Protein AF-W7BQY0-F1 (afdb_monomer_lite)

Foldseek 3Di:
DLLVVCVVCVVPDPSVVSCVVSVHDPCCNVPPPDPPDPCVVVVVVVVVVVD

pLDDT: mean 87.55, std 9.12, range [63.91, 97.62]

Secondary structure (DSSP, 8-state):
-HHHHHHHHTTTS-HHHHHHHHT--HHHHHS--------HHHHHHHHHHH-

Structure (mmCIF, N/CA/C/O backbone):
data_AF-W7BQY0-F1
#
_entry.id   AF-W7BQY0-F1
#
loop_
_atom_site.group_PDB
_atom_site.id
_atom_site.type_symbol
_atom_site.label_atom_id
_atom_site.label_alt_id
_atom_site.label_comp_id
_atom_site.label_asym_id
_atom_site.label_entity_id
_atom_site.label_seq_id
_atom_site.pdbx_PDB_ins_code
_atom_site.Cartn_x
_atom_site.Cartn_y
_atom_site.Cartn_z
_atom_site.occupancy
_atom_site.B_iso_or_equiv
_atom_site.auth_seq_id
_atom_site.auth_comp_id
_atom_site.auth_asym_id
_atom_site.auth_atom_id
_atom_site.pdbx_PDB_model_num
ATOM 1 N N . MET A 1 1 ? -9.448 5.743 -6.107 1.00 74.75 1 MET A N 1
ATOM 2 C CA . MET A 1 1 ? -8.949 4.396 -5.717 1.00 74.75 1 MET A CA 1
ATOM 3 C C . MET A 1 1 ? -8.704 4.367 -4.200 1.00 74.75 1 MET A C 1
ATOM 5 O O . MET A 1 1 ? -8.248 5.375 -3.678 1.00 74.75 1 MET A O 1
ATOM 9 N N . LYS A 1 2 ? -9.000 3.279 -3.468 1.00 91.00 2 LYS A N 1
ATOM 10 C CA . LYS A 1 2 ? -8.972 3.241 -1.978 1.00 91.00 2 LYS A CA 1
ATOM 11 C C . LYS A 1 2 ? -7.643 3.702 -1.343 1.00 91.00 2 LYS A C 1
ATOM 13 O O . LYS A 1 2 ? -7.655 4.409 -0.344 1.00 91.00 2 LYS A O 1
ATOM 18 N N . ILE A 1 3 ? -6.504 3.374 -1.961 1.00 90.69 3 ILE A N 1
ATOM 19 C CA . ILE A 1 3 ? -5.161 3.801 -1.515 1.00 90.69 3 ILE A CA 1
ATOM 20 C C . ILE A 1 3 ? -5.009 5.330 -1.506 1.00 90.69 3 ILE A C 1
ATOM 22 O O . ILE A 1 3 ? -4.373 5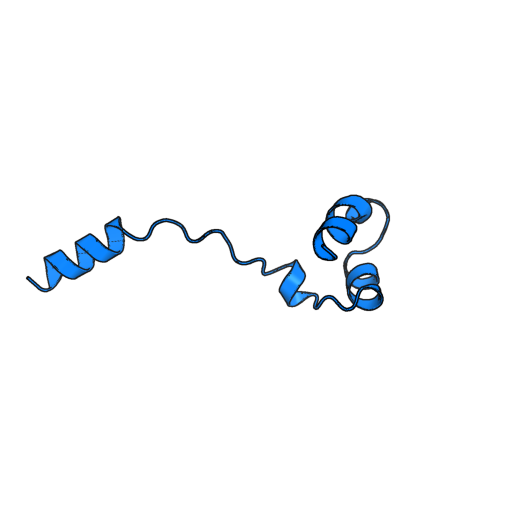.884 -0.615 1.00 90.69 3 ILE A O 1
ATOM 26 N N . GLN A 1 4 ? -5.625 6.024 -2.462 1.00 93.19 4 GLN A N 1
ATOM 27 C CA . GLN A 1 4 ? -5.553 7.481 -2.570 1.00 93.19 4 GLN A CA 1
ATOM 28 C C . GLN A 1 4 ? -6.246 8.168 -1.384 1.00 93.19 4 GLN A C 1
ATOM 30 O O . GLN A 1 4 ? -5.718 9.137 -0.848 1.00 93.19 4 GLN A O 1
ATOM 35 N N . VAL A 1 5 ? -7.369 7.606 -0.916 1.00 94.31 5 VAL A N 1
ATOM 36 C CA . VAL A 1 5 ? -8.067 8.069 0.294 1.00 94.31 5 VAL A CA 1
ATO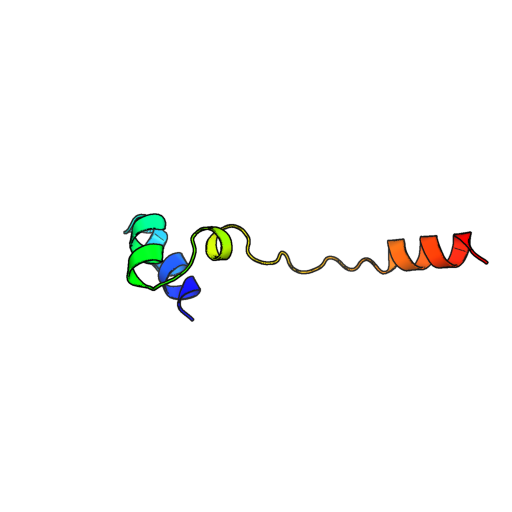M 37 C C . VAL A 1 5 ? -7.154 7.941 1.515 1.00 94.31 5 VAL A C 1
ATOM 39 O O . VAL A 1 5 ? -7.035 8.887 2.291 1.00 94.31 5 VAL A O 1
ATOM 42 N N . ILE A 1 6 ? -6.449 6.811 1.652 1.00 94.56 6 ILE A N 1
ATOM 43 C CA . ILE A 1 6 ? -5.484 6.588 2.740 1.00 94.56 6 ILE A CA 1
ATOM 44 C C . ILE A 1 6 ? -4.338 7.605 2.658 1.00 94.56 6 ILE A C 1
ATOM 46 O O . ILE A 1 6 ? -4.001 8.223 3.664 1.00 94.56 6 ILE A O 1
ATOM 50 N N . GLN A 1 7 ? -3.768 7.838 1.471 1.00 93.56 7 GLN A N 1
ATOM 51 C CA . GLN A 1 7 ? -2.661 8.788 1.292 1.00 93.56 7 GLN A CA 1
ATOM 52 C C . GLN A 1 7 ? -3.046 10.228 1.631 1.00 93.56 7 GLN A C 1
ATOM 54 O O . GLN A 1 7 ? -2.261 10.936 2.260 1.00 93.56 7 GLN A O 1
ATOM 59 N N . GLN A 1 8 ? -4.252 10.649 1.251 1.00 96.19 8 GLN A N 1
ATOM 60 C CA . GLN A 1 8 ? -4.756 11.988 1.547 1.00 96.19 8 GLN A CA 1
ATOM 61 C C . GLN A 1 8 ? -5.050 12.174 3.036 1.00 96.19 8 GLN A C 1
ATOM 63 O O . GLN A 1 8 ? -4.865 13.270 3.546 1.00 96.19 8 GLN A O 1
ATOM 68 N N . ASN A 1 9 ? -5.452 11.117 3.750 1.00 96.06 9 ASN A N 1
ATOM 69 C CA . ASN A 1 9 ? -5.925 11.211 5.135 1.00 96.06 9 ASN A CA 1
ATOM 70 C C . ASN A 1 9 ? -4.959 10.632 6.187 1.00 96.06 9 ASN A C 1
ATOM 72 O O . ASN A 1 9 ? -5.259 10.679 7.380 1.00 96.06 9 ASN A O 1
ATOM 76 N N . LYS A 1 10 ? -3.779 10.132 5.793 1.00 94.44 10 LYS A N 1
ATOM 77 C CA . LYS A 1 10 ? -2.776 9.534 6.706 1.00 94.44 10 LYS A CA 1
ATOM 78 C C . LYS A 1 10 ? -2.270 10.464 7.810 1.00 94.44 10 LYS A C 1
ATOM 80 O O . LYS A 1 10 ? -1.716 9.995 8.792 1.00 94.44 10 LYS A O 1
ATOM 85 N N . HIS A 1 11 ? -2.431 11.772 7.629 1.00 96.06 11 HIS A N 1
ATOM 86 C CA . HIS A 1 11 ? -2.074 12.789 8.615 1.00 96.06 11 HIS A CA 1
ATOM 87 C C . HIS A 1 11 ? -3.140 12.945 9.712 1.00 96.06 11 HIS A C 1
ATOM 89 O O . HIS A 1 11 ? -2.853 13.487 10.772 1.00 96.06 11 HIS A O 1
ATOM 95 N N . LYS A 1 12 ? -4.370 12.485 9.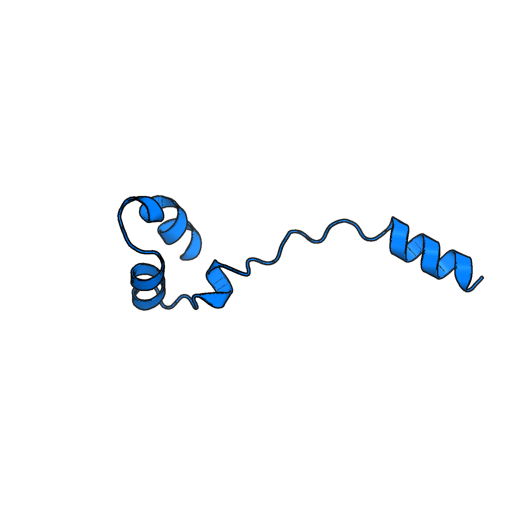450 1.00 97.62 12 LYS A N 1
ATOM 96 C CA . LYS A 1 12 ? -5.533 12.634 10.331 1.00 97.62 12 LYS A CA 1
ATOM 97 C C . LYS A 1 12 ? -5.925 11.324 11.010 1.00 97.62 12 LYS A C 1
ATOM 99 O O . LYS A 1 12 ? -6.460 11.348 12.114 1.00 97.62 12 LYS A O 1
ATOM 104 N N . TYR A 1 13 ? -5.651 10.187 10.368 1.00 96.88 13 TYR A N 1
ATOM 105 C CA . TYR A 1 13 ? -6.008 8.868 10.885 1.00 96.88 13 TYR A CA 1
ATOM 106 C C . TYR A 1 13 ? -4.851 7.870 10.770 1.00 96.88 13 TYR A C 1
ATOM 108 O O . TYR A 1 13 ? -4.085 7.921 9.804 1.00 96.88 13 TYR A O 1
ATOM 116 N N . PRO A 1 14 ? -4.755 6.897 11.694 1.00 95.75 14 PRO A N 1
ATOM 117 C CA . PRO A 1 14 ? -3.811 5.799 11.563 1.00 95.75 14 PRO A CA 1
ATOM 118 C C . PRO A 1 14 ? -4.077 4.973 10.300 1.00 95.75 14 PRO A C 1
ATOM 120 O O . PRO A 1 14 ? -5.201 4.532 10.045 1.00 95.75 14 PRO A O 1
ATOM 123 N N . ILE A 1 15 ? -3.015 4.692 9.545 1.00 93.19 15 ILE A N 1
ATOM 124 C CA . ILE A 1 15 ? -3.073 3.899 8.307 1.00 93.19 15 ILE A CA 1
ATOM 125 C C . ILE A 1 15 ? -3.722 2.533 8.557 1.00 93.19 15 ILE A C 1
ATOM 127 O O . ILE A 1 15 ? -4.601 2.127 7.804 1.00 93.19 15 ILE A O 1
ATOM 131 N N . ALA A 1 16 ? -3.360 1.853 9.650 1.00 93.81 16 ALA A N 1
ATOM 132 C CA . ALA A 1 16 ? -3.910 0.542 9.996 1.00 93.81 16 ALA A CA 1
ATOM 133 C C . ALA A 1 16 ? -5.441 0.554 10.177 1.00 93.81 16 ALA A C 1
ATOM 135 O O . ALA A 1 16 ? -6.119 -0.387 9.757 1.00 93.81 16 ALA A O 1
ATOM 136 N N . ALA A 1 17 ? -5.994 1.626 10.756 1.00 96.31 17 ALA A N 1
ATOM 137 C CA . ALA A 1 17 ? -7.435 1.775 10.946 1.00 96.31 17 ALA A CA 1
ATOM 138 C C . ALA A 1 17 ? -8.152 1.965 9.604 1.00 96.31 17 ALA A C 1
ATOM 140 O O . ALA A 1 17 ? -9.121 1.266 9.309 1.00 96.31 17 ALA A O 1
ATOM 141 N N . MET A 1 18 ? -7.627 2.847 8.749 1.00 96.38 18 MET A N 1
ATOM 142 C CA . MET A 1 18 ? -8.181 3.058 7.411 1.00 96.38 18 MET A CA 1
ATOM 143 C C . MET A 1 18 ? -8.076 1.805 6.535 1.00 96.38 18 MET A C 1
ATOM 145 O O . MET A 1 18 ? -9.025 1.485 5.824 1.00 96.38 18 MET A O 1
ATOM 149 N N . CYS A 1 19 ? -6.965 1.065 6.610 1.00 94.88 19 CYS A N 1
ATOM 150 C CA . CYS A 1 19 ? -6.791 -0.205 5.907 1.00 94.88 19 CYS A CA 1
ATOM 151 C C . CYS A 1 19 ? -7.876 -1.222 6.294 1.00 94.88 19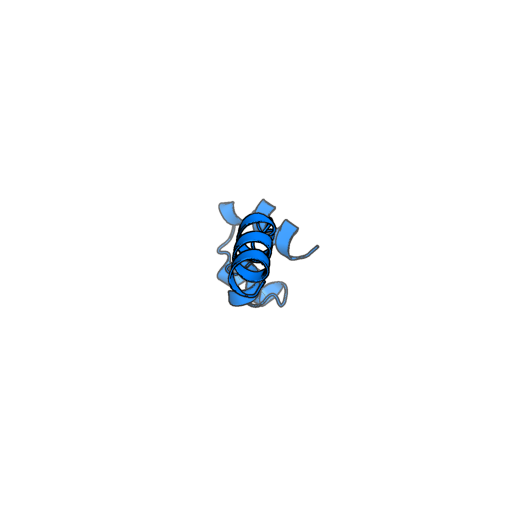 CYS A C 1
ATOM 153 O O . CYS A 1 19 ? -8.496 -1.807 5.406 1.00 94.88 19 CYS A O 1
ATOM 155 N N . ARG A 1 20 ? -8.179 -1.374 7.595 1.00 95.38 20 ARG A N 1
ATOM 156 C CA . ARG A 1 20 ? -9.288 -2.228 8.064 1.00 95.38 20 ARG A CA 1
ATOM 157 C C . ARG A 1 20 ? -10.641 -1.778 7.513 1.00 95.38 20 ARG A C 1
ATOM 159 O O . ARG A 1 20 ? -11.364 -2.604 6.970 1.00 95.38 20 ARG A O 1
ATOM 166 N N . ILE A 1 21 ? -10.963 -0.488 7.620 1.00 95.38 21 ILE A N 1
ATOM 167 C CA . ILE A 1 21 ? -12.273 0.056 7.219 1.00 95.38 21 ILE A CA 1
ATOM 168 C C . ILE A 1 21 ? -12.481 -0.034 5.702 1.00 95.38 21 ILE A C 1
ATOM 170 O O . ILE A 1 21 ? -13.559 -0.389 5.236 1.00 95.38 21 ILE A O 1
ATOM 174 N N . LEU A 1 22 ? -11.449 0.268 4.914 1.00 94.12 22 LEU A N 1
ATOM 175 C CA . LEU A 1 22 ? -11.537 0.271 3.453 1.00 94.12 22 LEU A CA 1
ATOM 176 C C . LEU A 1 22 ? -11.360 -1.130 2.843 1.00 94.12 22 LEU A C 1
ATOM 178 O O . LEU A 1 22 ? -11.525 -1.290 1.628 1.00 94.12 22 LEU A O 1
ATOM 182 N N . GLY A 1 23 ? -11.024 -2.144 3.646 1.00 94.19 23 GLY A N 1
ATOM 183 C CA . GLY A 1 23 ? -10.726 -3.494 3.163 1.00 94.19 23 GLY A CA 1
ATOM 184 C C . GLY A 1 23 ? -9.460 -3.537 2.304 1.00 94.19 23 GLY A C 1
ATOM 185 O O . GLY A 1 23 ? -9.437 -4.182 1.258 1.00 94.19 23 GLY A O 1
ATOM 186 N N . VAL A 1 24 ? -8.431 -2.785 2.696 1.00 92.00 24 VAL A N 1
ATOM 187 C CA . VAL A 1 24 ? -7.106 -2.785 2.065 1.00 92.00 24 VAL A CA 1
ATOM 188 C C . VAL A 1 24 ? -6.159 -3.558 2.972 1.00 92.00 24 VAL A C 1
ATOM 190 O O . VAL A 1 24 ? -6.061 -3.265 4.162 1.00 92.00 24 VAL A O 1
ATOM 193 N N . SER A 1 25 ? -5.438 -4.537 2.426 1.00 90.50 25 SER A N 1
ATOM 194 C CA . SER A 1 25 ? -4.421 -5.229 3.216 1.00 90.50 25 SER A CA 1
ATOM 195 C C . SER A 1 25 ? -3.257 -4.275 3.527 1.00 90.50 25 SER A C 1
ATOM 197 O O . SER A 1 25 ? -2.825 -3.497 2.670 1.00 90.50 25 SER A O 1
ATOM 199 N N . GLY A 1 26 ? -2.736 -4.321 4.756 1.00 85.56 26 GLY A N 1
ATOM 200 C CA . GLY A 1 26 ? -1.591 -3.492 5.145 1.00 85.56 26 GLY A CA 1
ATOM 201 C C . GLY A 1 26 ? -0.360 -3.767 4.277 1.00 85.56 26 GLY A C 1
ATOM 202 O O . GLY A 1 26 ? 0.337 -2.833 3.888 1.00 85.56 26 GLY A O 1
ATOM 203 N N . SER A 1 27 ? -0.145 -5.026 3.888 1.00 87.44 27 SER A N 1
ATOM 204 C CA . SER A 1 27 ? 0.932 -5.407 2.974 1.00 87.44 27 SER A CA 1
ATOM 205 C C . SER A 1 27 ? 0.768 -4.756 1.603 1.00 87.44 27 SER A C 1
ATOM 207 O O . SER A 1 27 ? 1.730 -4.182 1.112 1.00 87.44 27 SER A O 1
ATOM 209 N N . THR A 1 28 ? -0.436 -4.729 1.025 1.00 86.62 28 THR A N 1
ATOM 210 C CA . THR A 1 28 ? -0.702 -4.024 -0.245 1.00 86.62 28 THR A CA 1
ATOM 211 C C . THR A 1 28 ? -0.420 -2.522 -0.143 1.00 86.62 28 THR A C 1
ATOM 213 O O . THR A 1 28 ? 0.029 -1.913 -1.111 1.00 86.62 28 THR A O 1
ATOM 216 N N . TYR A 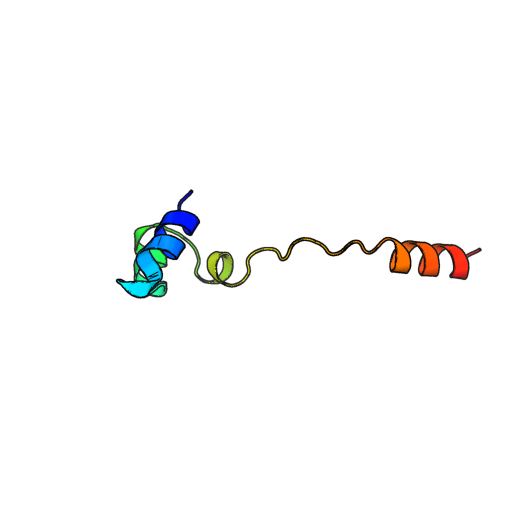1 29 ? -0.676 -1.907 1.016 1.00 86.75 29 TYR A N 1
ATOM 217 C CA . TYR A 1 29 ? -0.404 -0.482 1.211 1.00 86.75 29 TYR A CA 1
ATOM 218 C C . TYR A 1 29 ? 1.098 -0.163 1.305 1.00 86.75 29 TYR A C 1
ATOM 220 O O . TYR A 1 29 ? 1.536 0.817 0.699 1.00 86.75 29 TYR A O 1
ATOM 228 N N . TYR A 1 30 ? 1.874 -0.952 2.061 1.00 84.44 30 TYR A N 1
ATOM 229 C CA . TYR A 1 30 ? 3.311 -0.712 2.276 1.00 84.44 30 TYR A CA 1
ATOM 230 C C . TYR A 1 30 ? 4.185 -1.254 1.140 1.00 84.44 30 TYR A C 1
ATOM 232 O O . TYR A 1 30 ? 5.123 -0.586 0.709 1.00 84.44 30 TYR A O 1
ATOM 240 N N . TYR A 1 31 ? 3.860 -2.436 0.622 1.00 83.38 31 TYR A N 1
ATOM 241 C CA . TYR A 1 31 ? 4.502 -3.033 -0.544 1.00 83.38 31 TYR A CA 1
ATOM 242 C C . TYR A 1 31 ? 3.738 -2.633 -1.800 1.00 83.38 31 TYR A C 1
ATOM 244 O O . TYR A 1 31 ? 3.126 -3.454 -2.482 1.00 83.38 31 TYR A O 1
ATOM 252 N N . GLN A 1 32 ? 3.763 -1.339 -2.109 1.00 68.19 32 GLN A N 1
ATOM 253 C CA . GLN A 1 32 ? 3.391 -0.910 -3.450 1.00 68.19 32 GLN A CA 1
ATOM 254 C C . GLN A 1 32 ? 4.465 -1.423 -4.400 1.00 68.19 32 GLN A C 1
ATOM 256 O O . GLN A 1 32 ? 5.658 -1.290 -4.111 1.00 68.19 32 GLN A O 1
AT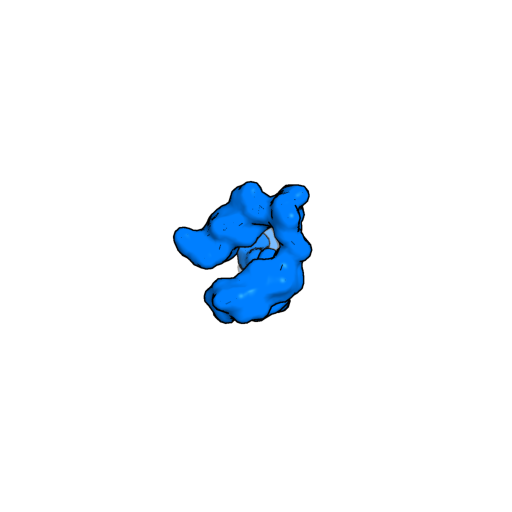OM 261 N N . ALA A 1 33 ? 4.042 -2.036 -5.508 1.00 63.91 33 ALA A N 1
ATOM 262 C CA . ALA A 1 33 ? 4.945 -2.416 -6.580 1.00 63.91 33 ALA A CA 1
ATOM 263 C C . ALA A 1 33 ? 5.773 -1.179 -6.941 1.00 63.91 33 ALA A C 1
ATOM 265 O O . ALA A 1 33 ? 5.236 -0.188 -7.441 1.00 63.91 33 ALA A O 1
ATOM 266 N N . ARG A 1 34 ? 7.069 -1.203 -6.607 1.00 67.00 34 ARG A N 1
ATOM 267 C CA . ARG A 1 34 ? 7.975 -0.150 -7.055 1.00 67.00 34 ARG A CA 1
ATOM 268 C C . ARG A 1 34 ? 7.930 -0.177 -8.582 1.00 67.00 34 ARG A C 1
ATOM 270 O O . ARG A 1 34 ? 7.912 -1.279 -9.140 1.00 67.00 34 ARG A O 1
ATOM 277 N N . PRO A 1 35 ? 7.875 0.982 -9.259 1.00 68.75 35 PRO A N 1
ATOM 278 C CA . PRO A 1 35 ? 8.010 1.005 -10.706 1.00 68.75 35 PRO A CA 1
ATOM 279 C C . PRO A 1 35 ? 9.252 0.191 -11.069 1.00 68.75 35 PRO A C 1
ATOM 281 O O . PRO A 1 35 ? 10.314 0.371 -10.470 1.00 68.75 35 PRO A O 1
ATOM 284 N N . LYS A 1 36 ? 9.069 -0.787 -11.960 1.00 67.00 36 LYS A N 1
ATOM 285 C CA . LYS A 1 36 ? 10.145 -1.671 -12.393 1.00 67.00 36 LYS A CA 1
ATOM 286 C C . LYS A 1 36 ? 11.199 -0.770 -13.030 1.00 67.00 36 LYS A C 1
ATOM 288 O O . LYS A 1 36 ? 10.926 -0.135 -14.048 1.00 67.00 36 LYS A O 1
ATOM 293 N N . ASN A 1 37 ? 12.361 -0.645 -12.394 1.00 74.75 37 ASN A N 1
ATOM 294 C CA . ASN A 1 37 ? 13.481 0.032 -13.029 1.00 74.75 37 ASN A CA 1
ATOM 295 C C . ASN A 1 37 ? 13.813 -0.750 -14.303 1.00 74.75 37 ASN A C 1
ATOM 297 O O . ASN A 1 37 ? 13.705 -1.975 -14.315 1.00 74.75 37 ASN A O 1
ATOM 301 N N . SER A 1 38 ? 14.166 -0.048 -15.379 1.00 78.44 38 SER A N 1
ATOM 302 C CA . SER A 1 38 ? 14.549 -0.710 -16.624 1.00 78.44 38 SER A CA 1
ATOM 303 C C . SER A 1 38 ? 15.753 -1.618 -16.363 1.00 78.44 38 SER A C 1
ATOM 305 O O . SER A 1 38 ? 16.842 -1.139 -16.052 1.00 78.44 38 SER A O 1
ATOM 307 N N . GLU A 1 39 ? 15.549 -2.928 -16.479 1.00 85.00 39 GLU A N 1
ATOM 308 C CA . GLU A 1 39 ? 16.594 -3.951 -16.358 1.00 85.00 39 GLU A CA 1
ATOM 309 C C . GLU A 1 39 ? 17.310 -4.192 -17.696 1.00 85.00 39 GLU A C 1
ATOM 311 O O . GLU A 1 39 ? 18.145 -5.083 -17.794 1.00 85.00 39 GLU A O 1
ATOM 316 N N . ALA A 1 40 ? 17.061 -3.359 -18.714 1.00 85.69 40 ALA A N 1
ATOM 317 C CA . ALA A 1 40 ? 17.594 -3.533 -20.066 1.00 85.69 40 ALA A CA 1
ATOM 318 C C . ALA A 1 40 ? 19.128 -3.676 -20.108 1.00 85.69 40 ALA A C 1
ATOM 320 O O . ALA A 1 40 ? 19.659 -4.449 -20.900 1.00 85.69 40 ALA A O 1
ATOM 321 N N . ALA A 1 41 ? 19.854 -2.961 -19.241 1.00 84.31 41 ALA A N 1
ATOM 322 C CA . ALA A 1 41 ? 21.309 -3.093 -19.137 1.00 84.31 41 ALA A CA 1
ATOM 323 C C . ALA A 1 41 ? 21.735 -4.465 -18.580 1.00 84.31 41 ALA A C 1
ATOM 325 O O . ALA A 1 41 ? 22.729 -5.038 -19.025 1.00 84.31 41 ALA A O 1
ATOM 326 N N . LEU A 1 42 ? 20.970 -4.999 -17.625 1.00 86.75 42 LEU A N 1
ATOM 327 C CA . LEU A 1 42 ? 21.195 -6.315 -17.034 1.00 86.75 42 LEU A CA 1
ATOM 328 C C . LEU A 1 42 ? 20.872 -7.420 -18.049 1.00 86.75 42 LEU A C 1
ATOM 330 O O . LEU A 1 42 ? 21.666 -8.339 -18.233 1.00 86.75 42 LEU A O 1
ATOM 334 N N . GLU A 1 43 ? 19.752 -7.288 -18.760 1.00 88.94 43 GLU A N 1
ATOM 335 C CA . GLU A 1 43 ? 19.337 -8.198 -19.832 1.00 88.94 43 GLU A CA 1
ATOM 336 C C . GLU A 1 43 ? 20.384 -8.251 -20.956 1.00 88.94 43 GLU A C 1
ATOM 338 O O . GLU A 1 43 ? 20.810 -9.336 -21.352 1.00 88.94 43 GLU A O 1
ATOM 343 N N . GLN A 1 44 ? 20.890 -7.097 -21.411 1.00 90.06 44 GLN A N 1
ATOM 344 C CA . GLN A 1 44 ? 21.967 -7.033 -22.408 1.00 90.06 44 GLN A CA 1
ATOM 345 C C . GLN A 1 44 ? 23.262 -7.693 -21.919 1.00 90.06 44 GLN A C 1
ATOM 347 O O . GLN A 1 44 ? 23.922 -8.399 -22.684 1.00 90.06 44 GLN A O 1
ATOM 352 N N . ALA A 1 45 ? 23.630 -7.491 -20.650 1.00 90.69 45 ALA A N 1
ATOM 353 C CA . ALA A 1 45 ? 24.813 -8.117 -20.066 1.00 90.69 45 ALA A CA 1
ATOM 354 C C . ALA A 1 45 ? 24.687 -9.649 -20.002 1.00 90.69 45 ALA A C 1
ATOM 356 O O . ALA A 1 45 ? 25.669 -10.354 -20.240 1.00 90.69 45 ALA A O 1
ATOM 357 N N . VAL A 1 46 ? 23.486 -10.168 -19.727 1.00 91.94 46 VAL A N 1
ATOM 358 C CA . VAL A 1 46 ? 23.203 -11.610 -19.742 1.00 91.94 46 VAL A CA 1
ATOM 359 C C . VAL A 1 46 ? 23.287 -12.159 -21.164 1.00 91.94 46 VAL A C 1
ATOM 361 O O . VAL A 1 46 ? 24.011 -13.125 -21.382 1.00 91.94 46 VAL A O 1
ATOM 364 N N . VAL A 1 47 ? 22.645 -11.518 -22.145 1.00 91.69 47 VAL A N 1
ATOM 365 C CA . VAL A 1 47 ? 22.688 -11.956 -23.555 1.00 91.69 47 VAL A CA 1
ATOM 366 C C . VAL A 1 47 ? 24.123 -11.987 -24.088 1.00 91.69 47 VAL A C 1
ATOM 368 O O . VAL A 1 47 ? 24.538 -12.975 -24.693 1.00 91.69 47 VAL A O 1
ATOM 371 N N . LYS A 1 48 ? 24.914 -10.948 -23.794 1.00 88.69 48 LYS A N 1
ATOM 372 C CA . LYS A 1 48 ? 26.318 -10.852 -24.220 1.00 88.69 48 LYS A CA 1
ATOM 373 C C . LYS A 1 48 ? 27.216 -11.917 -23.587 1.00 88.69 48 LYS A C 1
ATOM 375 O O . LYS A 1 48 ? 28.229 -12.270 -24.168 1.00 88.69 48 LYS A O 1
ATOM 380 N N . ARG A 1 49 ? 26.878 -12.406 -22.393 1.00 82.00 49 ARG A N 1
ATOM 381 C CA . ARG A 1 49 ? 27.656 -13.435 -21.688 1.00 82.00 49 ARG A CA 1
ATOM 382 C C . ARG A 1 49 ? 27.425 -14.844 -22.244 1.00 82.00 49 ARG A C 1
ATOM 384 O O . ARG A 1 49 ? 28.254 -15.717 -22.007 1.00 82.00 49 ARG A O 1
ATOM 391 N N . ILE A 1 50 ? 26.291 -15.069 -22.908 1.00 86.38 50 ILE A N 1
ATOM 392 C CA . ILE A 1 50 ? 25.885 -16.380 -23.440 1.00 86.38 50 ILE A CA 1
ATOM 393 C C . ILE A 1 50 ? 26.157 -16.477 -24.958 1.00 86.38 50 ILE A C 1
ATOM 395 O O . ILE A 1 50 ? 26.021 -17.553 -25.532 1.00 86.38 50 ILE A O 1
ATOM 399 N N . SER A 1 51 ? 26.541 -15.365 -25.598 1.00 69.31 51 SER A N 1
ATOM 400 C CA . SER A 1 51 ? 26.982 -15.302 -27.002 1.00 69.31 51 SER A CA 1
ATOM 401 C C . SER A 1 51 ? 28.497 -15.448 -27.099 1.00 69.31 51 SER A C 1
ATOM 403 O O . SER A 1 51 ? 28.956 -16.078 -28.073 1.00 69.31 51 SER A O 1
#

Sequence (51 aa):
MKIQVIQQNKHKYPIAAMCRILGVSGSTYYYQARPKNSEAALEQAVVKRIS

Radius of gyration: 18.51 Å; chains: 1; bounding box: 40×29×39 Å

Organism: NCBI:txid1265820